Protein AF-A0A314ZLB8-F1 (afdb_monomer)

Organism: NCBI:txid2094558

InterPro domains:
  IPR003441 NAC domain [PF02365] (10-55)
  IPR003441 NAC domain [PS51005] (9-65)
  IPR036093 NAC domain superfamily [G3DSA:2.170.150.80] (18-62)
  IPR036093 NAC domain superfamily [SSF101941] (8-55)

pLDDT: mean 75.23, std 16.82, range [35.53, 95.69]

Structure (mmCIF, N/CA/C/O backbone):
data_AF-A0A314ZLB8-F1
#
_entry.id   AF-A0A314ZLB8-F1
#
loop_
_atom_site.group_PDB
_atom_site.id
_atom_site.type_symbol
_atom_site.label_atom_id
_atom_site.label_alt_id
_atom_site.label_comp_id
_atom_site.label_asym_id
_atom_site.label_entity_id
_atom_site.label_seq_id
_atom_site.pdbx_PDB_ins_code
_atom_site.Cartn_x
_atom_site.Cartn_y
_atom_site.Cartn_z
_atom_site.occupancy
_atom_site.B_iso_or_equiv
_atom_site.auth_seq_id
_atom_site.auth_comp_id
_atom_site.auth_asym_id
_atom_site.auth_atom_id
_atom_site.pdbx_PDB_model_num
ATOM 1 N N . MET A 1 1 ? -21.667 -15.714 -23.595 1.00 35.53 1 MET A N 1
ATOM 2 C CA . MET A 1 1 ? -20.330 -16.099 -23.098 1.00 35.53 1 MET A CA 1
ATOM 3 C C . MET A 1 1 ? -19.578 -14.828 -22.730 1.00 35.53 1 MET A C 1
ATOM 5 O O . MET A 1 1 ? -19.392 -13.994 -23.606 1.00 35.53 1 MET A O 1
ATOM 9 N N . ALA A 1 2 ? -19.252 -14.619 -21.452 1.00 35.75 2 ALA A N 1
ATOM 10 C CA . ALA A 1 2 ? -18.553 -13.417 -20.993 1.00 35.75 2 ALA A CA 1
ATOM 11 C C . ALA A 1 2 ? -17.083 -13.479 -21.433 1.00 35.75 2 ALA A C 1
ATOM 13 O O . ALA A 1 2 ? -16.352 -14.365 -21.000 1.00 35.75 2 ALA A O 1
ATOM 14 N N . ASN A 1 3 ? -16.672 -12.576 -22.324 1.00 42.88 3 ASN A N 1
ATOM 15 C CA . ASN A 1 3 ? -15.276 -12.439 -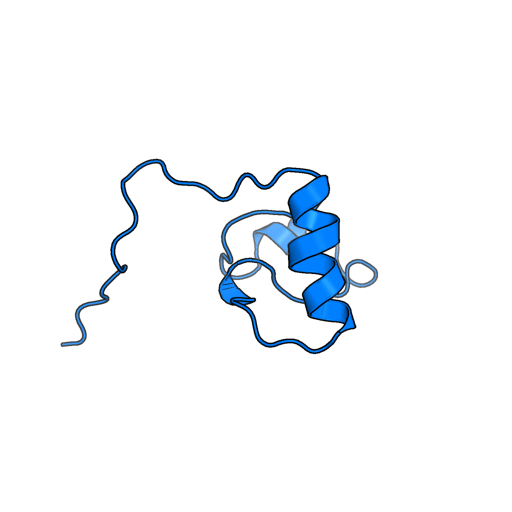22.720 1.00 42.88 3 ASN A CA 1
ATOM 16 C C . ASN A 1 3 ? -14.625 -11.448 -21.748 1.00 42.88 3 ASN A C 1
ATOM 18 O O . ASN A 1 3 ? -14.984 -10.272 -21.729 1.00 42.88 3 ASN A O 1
ATOM 22 N N . SER A 1 4 ? -13.744 -11.943 -20.883 1.00 44.09 4 SER A N 1
ATOM 23 C CA . SER A 1 4 ? -13.047 -11.164 -19.862 1.00 44.09 4 SER A CA 1
ATOM 24 C C . SER A 1 4 ? -12.095 -10.162 -20.519 1.00 44.09 4 SER A C 1
ATOM 26 O O . SER A 1 4 ? -10.980 -10.509 -20.907 1.00 44.09 4 SER A O 1
ATOM 28 N N . SER A 1 5 ? -12.533 -8.916 -20.660 1.00 52.69 5 SER A N 1
ATOM 29 C CA . SER A 1 5 ? -11.708 -7.800 -21.110 1.00 52.69 5 SER A CA 1
ATOM 30 C C . SER A 1 5 ? -10.717 -7.408 -20.012 1.00 52.69 5 SER A C 1
ATOM 32 O O . SER A 1 5 ? -11.019 -6.570 -19.165 1.00 52.69 5 SER A O 1
ATOM 34 N N . THR A 1 6 ? -9.521 -7.998 -20.027 1.00 59.06 6 THR A N 1
ATOM 35 C CA . THR A 1 6 ? -8.339 -7.410 -19.385 1.00 59.06 6 THR A CA 1
ATOM 36 C C . THR A 1 6 ? -8.041 -6.095 -20.104 1.00 59.06 6 THR A C 1
ATOM 38 O O . THR A 1 6 ? -7.422 -6.082 -21.169 1.00 59.06 6 THR A O 1
ATOM 41 N N . GLY A 1 7 ? -8.589 -4.995 -19.594 1.00 61.75 7 GLY A N 1
ATOM 42 C CA . GLY A 1 7 ? -8.451 -3.675 -20.195 1.00 61.75 7 GLY A CA 1
ATOM 43 C C . GLY A 1 7 ? -6.985 -3.261 -20.335 1.00 61.75 7 GLY A C 1
ATOM 44 O O . GLY A 1 7 ? -6.284 -3.122 -19.344 1.00 61.75 7 GLY A O 1
ATOM 45 N N . GLY A 1 8 ? -6.534 -3.064 -21.575 1.00 67.81 8 GLY A N 1
ATOM 46 C CA . GLY A 1 8 ? -5.612 -1.995 -21.985 1.00 67.81 8 GLY A CA 1
ATOM 47 C C . GLY A 1 8 ? -4.194 -1.902 -21.408 1.00 67.81 8 GLY A C 1
ATOM 48 O O . GLY A 1 8 ? -3.525 -0.922 -21.720 1.00 67.81 8 GLY A O 1
ATOM 49 N N . VAL A 1 9 ? -3.703 -2.843 -20.601 1.00 73.12 9 VAL A N 1
ATOM 50 C CA . VAL A 1 9 ? -2.341 -2.755 -20.044 1.00 73.12 9 VAL A CA 1
ATOM 51 C C . VAL A 1 9 ? -1.338 -3.522 -20.925 1.00 73.12 9 VAL A C 1
ATOM 53 O O . VAL A 1 9 ? -1.536 -4.718 -21.157 1.00 73.12 9 VAL A O 1
ATOM 56 N N . PRO A 1 10 ? -0.255 -2.883 -21.415 1.00 81.38 10 PRO A N 1
ATOM 57 C CA . PRO A 1 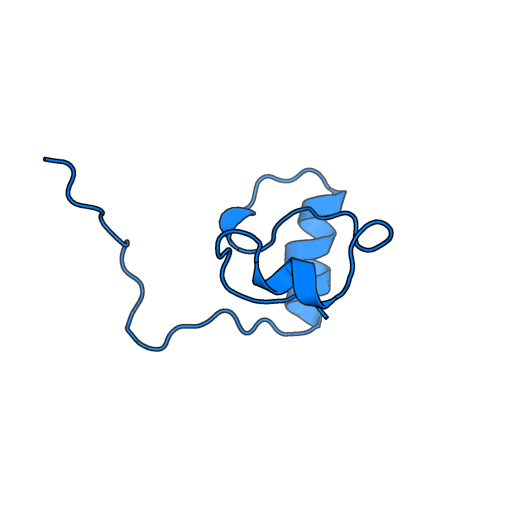10 ? 0.756 -3.559 -22.223 1.00 81.38 10 PRO A CA 1
ATOM 58 C C . PRO A 1 10 ? 1.439 -4.724 -21.483 1.00 81.38 10 PRO A C 1
ATOM 60 O O . PRO A 1 10 ? 1.690 -4.626 -20.275 1.00 81.38 10 PRO A O 1
ATOM 63 N N . PRO A 1 11 ? 1.815 -5.806 -22.192 1.00 80.19 11 PRO A N 1
ATOM 64 C CA . PRO A 1 11 ? 2.602 -6.890 -21.613 1.00 80.19 11 PRO A CA 1
ATOM 65 C C . PRO A 1 11 ? 3.881 -6.364 -20.952 1.00 80.19 11 PRO A C 1
ATOM 67 O O . PRO A 1 11 ? 4.642 -5.617 -21.561 1.00 80.19 11 PRO A O 1
ATOM 70 N N . GLY A 1 12 ? 4.123 -6.767 -19.703 1.00 80.50 12 GLY A N 1
ATOM 71 C CA . GLY A 1 12 ? 5.308 -6.363 -18.938 1.00 80.50 12 GLY A CA 1
ATOM 72 C C . GLY A 1 12 ? 5.085 -5.205 -17.968 1.00 80.50 12 GLY A C 1
ATOM 73 O O . GLY A 1 12 ? 5.915 -5.017 -17.081 1.00 80.50 12 GLY A O 1
ATOM 74 N N . PHE A 1 13 ? 3.958 -4.492 -18.049 1.00 80.50 13 PHE A N 1
ATOM 75 C CA . PHE A 1 13 ? 3.592 -3.542 -17.005 1.00 80.50 13 PHE A CA 1
ATOM 76 C C . PHE A 1 13 ? 3.297 -4.292 -15.704 1.00 80.50 13 PHE A C 1
ATOM 78 O O . PHE A 1 13 ? 2.518 -5.250 -15.666 1.00 80.50 13 PHE A O 1
ATOM 85 N N . ARG A 1 14 ? 3.954 -3.865 -14.632 1.00 83.19 14 ARG A N 1
ATOM 86 C CA . ARG A 1 14 ? 3.818 -4.437 -13.298 1.00 83.19 14 ARG A CA 1
ATOM 87 C C . ARG A 1 14 ? 3.679 -3.302 -12.308 1.00 83.19 14 ARG A C 1
ATOM 89 O O . ARG A 1 14 ? 4.163 -2.199 -12.540 1.00 83.19 14 ARG A O 1
ATOM 96 N N . PHE A 1 15 ? 3.036 -3.594 -11.193 1.00 84.12 15 PHE A N 1
ATOM 97 C CA . PHE A 1 15 ? 3.050 -2.682 -10.068 1.00 84.12 15 PHE A CA 1
ATOM 98 C C . PHE A 1 15 ? 4.463 -2.646 -9.490 1.00 84.12 15 PHE A C 1
ATOM 100 O O . PHE A 1 15 ? 4.989 -3.665 -9.036 1.00 84.12 15 PHE A O 1
ATOM 107 N N . HIS A 1 16 ? 5.079 -1.478 -9.556 1.00 88.69 16 HIS A N 1
ATOM 108 C CA . HIS A 1 16 ? 6.387 -1.221 -8.977 1.00 88.69 16 HIS A CA 1
ATOM 109 C C . HIS A 1 16 ? 6.427 0.233 -8.484 1.00 88.69 16 HIS A C 1
ATOM 111 O O . HIS A 1 16 ? 7.119 1.057 -9.081 1.00 88.69 16 HIS A O 1
ATOM 117 N N . PRO A 1 17 ? 5.592 0.582 -7.485 1.00 88.56 17 PRO A N 1
ATOM 118 C CA . PRO A 1 17 ? 5.543 1.939 -6.961 1.00 88.56 17 PRO A CA 1
ATOM 119 C C . PRO A 1 17 ? 6.848 2.279 -6.237 1.00 88.56 17 PRO A C 1
ATOM 121 O O . PRO A 1 17 ? 7.512 1.412 -5.670 1.00 88.56 17 PRO A O 1
ATOM 124 N N . THR A 1 18 ? 7.175 3.560 -6.215 1.00 93.75 18 THR A N 1
ATOM 125 C CA . THR A 1 18 ? 8.218 4.124 -5.355 1.00 93.75 18 THR A CA 1
ATOM 126 C C . THR A 1 18 ? 7.727 4.268 -3.909 1.00 93.75 18 THR A C 1
ATOM 128 O O . THR A 1 18 ? 6.519 4.294 -3.650 1.00 93.75 18 THR A O 1
ATOM 131 N N . ASP A 1 19 ? 8.651 4.430 -2.955 1.00 93.44 19 ASP A N 1
ATOM 132 C CA . ASP A 1 19 ? 8.313 4.688 -1.544 1.00 93.44 19 ASP A CA 1
ATOM 133 C C . ASP A 1 19 ? 7.420 5.929 -1.385 1.00 93.44 19 ASP A C 1
ATOM 135 O O . ASP A 1 19 ? 6.465 5.943 -0.602 1.00 93.44 19 ASP A O 1
ATOM 139 N N . GLU A 1 20 ? 7.690 6.972 -2.174 1.00 95.69 20 GLU A N 1
ATOM 140 C CA . GLU A 1 20 ? 6.894 8.195 -2.171 1.00 95.69 20 GLU A CA 1
ATOM 141 C C . GLU A 1 20 ? 5.461 7.945 -2.644 1.00 95.69 20 GLU A C 1
ATOM 143 O O . GLU A 1 20 ? 4.524 8.477 -2.046 1.00 95.69 20 GLU A O 1
ATOM 148 N N . GLU A 1 21 ? 5.261 7.123 -3.674 1.00 90.94 21 GLU A N 1
ATOM 149 C CA . GLU A 1 21 ? 3.927 6.760 -4.155 1.00 90.94 21 GLU A CA 1
ATOM 150 C C . GLU A 1 21 ? 3.190 5.879 -3.141 1.00 90.94 21 GLU A C 1
ATOM 152 O O . GLU A 1 21 ? 2.011 6.115 -2.865 1.00 90.94 21 GLU A O 1
ATOM 157 N N . LEU A 1 22 ? 3.869 4.908 -2.523 1.00 90.44 22 LEU A N 1
ATOM 158 C CA . LEU A 1 22 ? 3.283 4.077 -1.467 1.00 90.44 22 LEU A CA 1
ATOM 159 C C . LEU A 1 22 ? 2.730 4.930 -0.319 1.00 90.44 22 LEU A C 1
ATOM 161 O O . LEU A 1 22 ? 1.584 4.743 0.096 1.00 90.44 22 LEU A O 1
ATOM 165 N N . LEU A 1 23 ? 3.506 5.905 0.154 1.00 91.00 23 LEU A N 1
ATOM 166 C CA . LEU A 1 23 ? 3.116 6.773 1.264 1.00 91.00 23 LEU A CA 1
ATOM 167 C C . LEU A 1 23 ? 2.072 7.818 0.849 1.00 91.00 23 LEU A C 1
ATOM 169 O O . LEU A 1 23 ? 0.990 7.904 1.439 1.00 91.00 23 LEU A O 1
ATOM 173 N N . HIS A 1 24 ? 2.382 8.632 -0.161 1.00 91.12 24 HIS A N 1
ATOM 174 C CA . HIS A 1 24 ? 1.604 9.829 -0.484 1.00 91.12 24 HIS A CA 1
ATOM 175 C C . HIS A 1 24 ? 0.387 9.548 -1.356 1.00 91.12 24 HIS A C 1
ATOM 177 O O . HIS A 1 24 ? -0.576 10.318 -1.306 1.00 91.12 24 HIS A O 1
ATOM 183 N N . TYR A 1 25 ? 0.416 8.473 -2.145 1.00 89.56 25 TYR A N 1
ATOM 184 C CA . TYR A 1 25 ? -0.706 8.092 -2.989 1.00 89.56 25 TYR A CA 1
ATOM 185 C C . TYR A 1 25 ? -1.540 7.000 -2.326 1.00 89.56 25 TYR A C 1
ATOM 187 O O . TYR A 1 25 ? -2.710 7.233 -2.047 1.00 89.56 25 TYR A O 1
ATOM 195 N N . TYR A 1 26 ? -0.972 5.831 -2.034 1.00 88.88 26 TYR A N 1
ATOM 196 C CA . TYR A 1 26 ? -1.775 4.688 -1.586 1.00 88.88 26 TYR A CA 1
ATOM 197 C C . TYR A 1 26 ? -2.184 4.800 -0.116 1.00 88.88 26 TYR A C 1
ATOM 199 O O . TYR A 1 26 ? -3.376 4.815 0.201 1.00 88.88 26 TYR A O 1
ATOM 207 N N . LEU A 1 27 ? -1.213 4.940 0.789 1.00 89.75 27 LEU A N 1
ATOM 208 C CA . LEU A 1 27 ? -1.483 4.982 2.223 1.00 89.75 27 LEU A CA 1
ATOM 209 C C . LEU A 1 27 ? -2.289 6.228 2.604 1.00 89.75 27 LEU 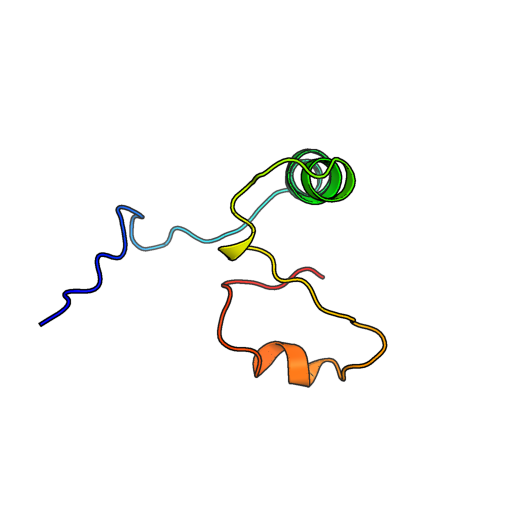A C 1
ATOM 211 O O . LEU A 1 27 ? -3.316 6.118 3.274 1.00 89.75 27 LEU A O 1
ATOM 215 N N . LYS A 1 28 ? -1.878 7.410 2.127 1.00 90.06 28 LYS A N 1
ATOM 216 C CA . LYS A 1 28 ? -2.581 8.671 2.406 1.00 90.06 28 LYS A CA 1
ATOM 217 C C . LYS A 1 28 ? -4.034 8.654 1.925 1.00 90.06 28 LYS A C 1
ATOM 219 O O . LYS A 1 28 ? -4.915 9.115 2.654 1.00 90.06 28 LYS A O 1
ATOM 224 N N . LYS A 1 29 ? -4.313 8.123 0.728 1.00 89.62 29 LYS A N 1
ATOM 225 C CA . LYS A 1 29 ? -5.693 8.007 0.227 1.00 89.62 29 LYS A CA 1
ATOM 226 C C . LYS A 1 29 ? -6.513 7.022 1.049 1.00 89.62 29 LYS A C 1
ATOM 228 O O . LYS A 1 29 ? -7.661 7.335 1.362 1.00 89.62 29 LYS A O 1
ATOM 233 N N . LYS A 1 30 ? -5.912 5.895 1.451 1.00 87.12 30 LYS A N 1
ATOM 234 C CA . LYS A 1 30 ? -6.546 4.893 2.316 1.00 87.12 30 LYS A CA 1
ATOM 235 C C . LYS A 1 30 ? -7.001 5.493 3.643 1.00 87.12 30 LYS A C 1
ATOM 237 O O . LYS A 1 30 ? -8.177 5.397 3.978 1.00 87.12 30 LYS A O 1
ATOM 242 N N . VAL A 1 31 ? -6.108 6.174 4.363 1.00 90.38 31 VAL A N 1
ATOM 243 C CA . VAL A 1 31 ? -6.447 6.777 5.669 1.00 90.38 31 VAL A CA 1
ATOM 244 C C . VAL A 1 31 ? -7.398 7.971 5.552 1.00 90.38 31 VAL A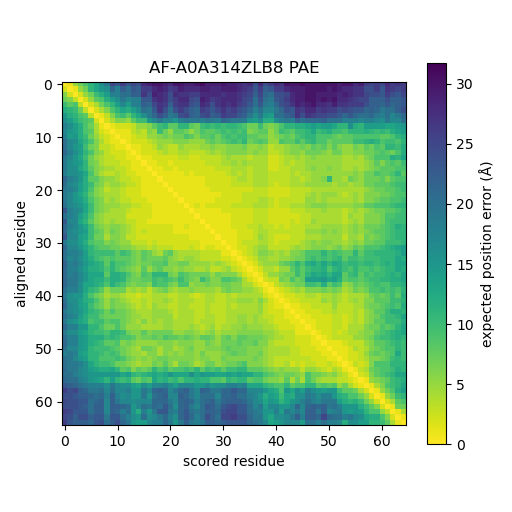 C 1
ATOM 246 O O . VAL A 1 31 ? -8.100 8.294 6.504 1.00 90.38 31 VAL A O 1
ATOM 249 N N . SER A 1 32 ? -7.452 8.612 4.381 1.00 91.50 32 SER A N 1
ATOM 250 C CA . SER A 1 32 ? -8.372 9.720 4.097 1.00 91.50 32 SER A CA 1
ATOM 251 C C . SER A 1 32 ? -9.744 9.255 3.586 1.00 91.50 32 SER A C 1
ATOM 253 O O . SER A 1 32 ? -10.542 10.097 3.178 1.00 91.50 32 SER A O 1
ATOM 255 N N . PHE A 1 33 ? -10.011 7.941 3.547 1.00 83.62 33 PHE A N 1
ATOM 256 C CA . PHE A 1 33 ? -11.231 7.338 2.985 1.00 83.62 33 PHE A CA 1
ATOM 257 C C . PHE A 1 33 ? -11.555 7.808 1.555 1.00 83.62 33 PHE A C 1
ATOM 259 O O . PHE A 1 33 ? -12.714 7.842 1.133 1.00 83.62 33 PHE A O 1
ATOM 266 N N . GLN A 1 34 ?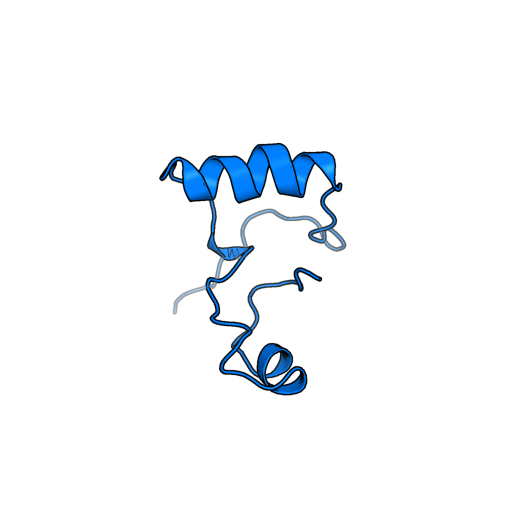 -10.531 8.183 0.787 1.00 84.25 34 GLN A N 1
ATOM 267 C CA . GLN A 1 34 ? -10.708 8.551 -0.611 1.00 84.25 34 GLN A CA 1
ATOM 268 C C . GLN A 1 34 ? -10.895 7.283 -1.443 1.00 84.25 34 GLN A C 1
ATOM 270 O O . GLN A 1 34 ? -10.215 6.285 -1.223 1.00 84.25 34 GLN A O 1
ATOM 275 N N . LYS A 1 35 ? -11.803 7.313 -2.423 1.00 77.75 35 LYS A N 1
ATOM 276 C CA . LYS A 1 35 ? -11.955 6.199 -3.368 1.00 77.75 35 LYS A CA 1
ATOM 277 C C . LYS A 1 35 ? -10.750 6.163 -4.314 1.00 77.75 35 LYS A C 1
ATOM 279 O O . LYS A 1 35 ? -10.450 7.157 -4.973 1.00 77.75 35 LYS A O 1
ATOM 284 N N . PHE A 1 36 ? -10.076 5.022 -4.381 1.00 80.19 36 PHE A N 1
ATOM 285 C CA . PHE A 1 36 ? -9.039 4.696 -5.363 1.00 80.19 36 PHE A CA 1
ATOM 286 C C . PHE A 1 36 ? -9.097 3.195 -5.664 1.00 80.19 36 PHE A C 1
ATOM 288 O O . PHE A 1 36 ? -9.756 2.457 -4.928 1.00 80.19 36 PHE A O 1
ATOM 295 N N . ASP A 1 37 ? -8.428 2.753 -6.731 1.00 71.81 37 ASP A N 1
ATOM 296 C CA . ASP A 1 37 ? -8.360 1.335 -7.096 1.00 71.81 37 ASP A CA 1
ATOM 297 C C . ASP A 1 37 ? -7.583 0.532 -6.044 1.00 71.81 37 ASP A C 1
ATOM 299 O O . ASP A 1 37 ? -6.365 0.362 -6.107 1.00 71.81 37 ASP A O 1
ATOM 303 N N . MET A 1 38 ? -8.317 0.035 -5.048 1.00 65.94 38 MET A N 1
ATOM 304 C CA . MET A 1 38 ? -7.820 -0.897 -4.034 1.00 65.94 38 MET A CA 1
ATOM 305 C C . MET A 1 38 ? -7.699 -2.329 -4.567 1.00 65.94 38 MET A C 1
ATOM 307 O O . MET A 1 38 ? -7.171 -3.190 -3.873 1.00 65.94 38 MET A O 1
ATOM 311 N N . GLU A 1 39 ? -8.117 -2.604 -5.806 1.00 67.56 39 GLU A N 1
ATOM 312 C CA . GLU A 1 39 ? -7.938 -3.928 -6.422 1.00 67.56 39 GLU A CA 1
ATOM 313 C C . GLU A 1 39 ? -6.456 -4.335 -6.515 1.00 67.56 39 GLU A C 1
ATOM 315 O O . GLU A 1 39 ? -6.135 -5.524 -6.544 1.00 67.56 39 GLU A O 1
ATOM 320 N N . VAL A 1 40 ? -5.546 -3.354 -6.494 1.00 75.31 40 VAL A N 1
ATOM 321 C CA . VAL A 1 40 ? -4.095 -3.577 -6.493 1.00 75.31 40 VAL A CA 1
ATOM 322 C C . VAL A 1 40 ? -3.544 -3.869 -5.089 1.00 75.31 40 VAL A C 1
ATOM 324 O O . VAL A 1 40 ? -2.633 -4.680 -4.964 1.00 75.31 40 VAL A O 1
ATOM 327 N N . ILE A 1 41 ? -4.097 -3.270 -4.023 1.00 81.44 41 ILE A N 1
ATOM 328 C CA . ILE A 1 41 ? -3.625 -3.445 -2.634 1.00 81.44 41 ILE A CA 1
ATOM 329 C C . ILE A 1 41 ? -4.773 -3.925 -1.743 1.00 81.44 41 ILE A 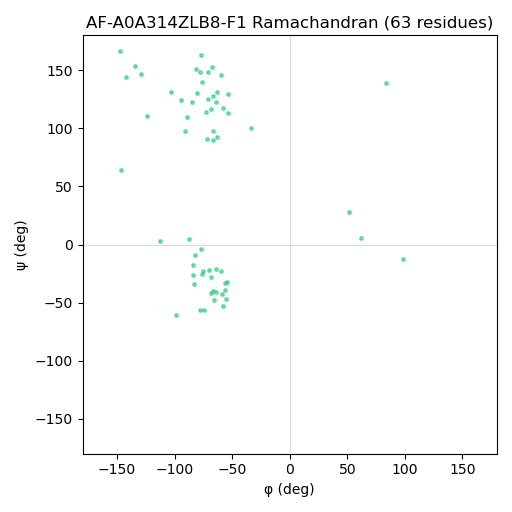C 1
ATOM 331 O O . ILE A 1 41 ? -5.682 -3.165 -1.410 1.00 81.44 41 ILE A O 1
ATOM 335 N N . ARG A 1 42 ? -4.689 -5.177 -1.286 1.00 78.00 42 ARG A N 1
ATOM 336 C CA . ARG A 1 42 ? -5.716 -5.797 -0.436 1.00 78.00 42 ARG A CA 1
ATOM 337 C C . ARG A 1 42 ? -5.593 -5.416 1.033 1.00 78.00 42 ARG A C 1
ATOM 339 O O . ARG A 1 42 ? -4.500 -5.207 1.551 1.00 78.00 42 ARG A O 1
ATOM 346 N N . GLU A 1 43 ? -6.731 -5.410 1.720 1.00 80.75 43 GLU A N 1
ATOM 347 C CA . GLU A 1 43 ? -6.779 -5.302 3.175 1.00 80.75 43 GLU A CA 1
ATOM 348 C C . GLU A 1 43 ? -6.610 -6.674 3.819 1.00 80.75 43 GLU A C 1
ATOM 350 O O . GLU A 1 43 ? -7.374 -7.599 3.549 1.00 80.75 43 GLU A O 1
ATOM 355 N N . VAL A 1 44 ? -5.595 -6.79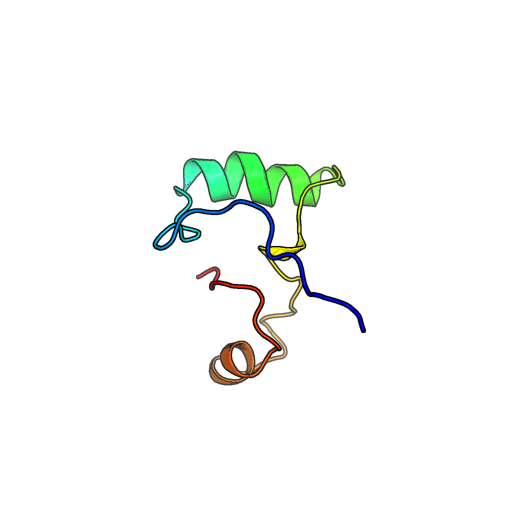5 4.667 1.00 83.19 44 VAL A N 1
ATOM 356 C CA . VAL A 1 44 ? -5.262 -8.020 5.388 1.00 83.19 44 VAL A CA 1
ATOM 357 C C . VAL A 1 44 ? -4.802 -7.677 6.800 1.00 83.19 44 VAL A C 1
ATOM 359 O O . VAL A 1 44 ? -4.141 -6.661 7.010 1.00 83.19 44 VAL A O 1
ATOM 362 N N . ASP A 1 45 ? -5.142 -8.527 7.768 1.00 85.31 45 ASP A N 1
ATOM 363 C CA . ASP A 1 45 ? -4.600 -8.440 9.125 1.00 85.31 45 ASP A CA 1
ATOM 364 C C . ASP A 1 45 ? -3.334 -9.296 9.210 1.00 85.31 45 ASP A C 1
ATOM 366 O O . ASP A 1 45 ? -3.398 -10.515 9.376 1.00 85.31 45 ASP A O 1
ATOM 370 N N . LEU A 1 46 ? -2.178 -8.647 9.067 1.00 86.25 46 LEU A N 1
ATOM 371 C CA . LEU A 1 46 ? -0.875 -9.315 9.070 1.00 86.25 46 LEU A CA 1
ATOM 372 C C . LEU A 1 46 ? -0.553 -9.993 10.409 1.00 86.25 46 LEU A C 1
ATOM 374 O O . LEU A 1 46 ? 0.256 -10.909 10.437 1.00 86.25 46 LEU A O 1
ATOM 378 N N . ASN A 1 47 ? -1.188 -9.587 11.514 1.00 87.75 47 ASN A N 1
ATOM 379 C CA . ASN A 1 47 ? -0.895 -10.146 12.838 1.00 87.75 47 ASN A CA 1
ATOM 380 C C . ASN A 1 47 ? -1.612 -11.473 13.113 1.00 87.75 47 ASN A C 1
ATOM 382 O O . ASN A 1 47 ? -1.373 -12.096 14.145 1.00 87.75 47 ASN A O 1
ATOM 386 N N . LYS A 1 48 ? -2.536 -11.879 12.237 1.00 88.00 48 LYS A N 1
ATOM 387 C CA . LYS A 1 48 ? -3.335 -13.104 12.390 1.00 88.00 48 LYS A CA 1
ATOM 388 C C . LYS A 1 48 ? -3.014 -14.167 11.351 1.00 88.00 48 LYS A C 1
ATOM 390 O O . LYS A 1 48 ? -3.705 -15.180 11.311 1.00 88.00 48 LYS A O 1
ATOM 395 N N . MET A 1 49 ? -2.035 -13.909 10.493 1.00 86.44 49 MET A N 1
ATOM 396 C CA . MET A 1 49 ? -1.694 -14.786 9.385 1.00 86.44 49 MET A CA 1
ATOM 397 C C . MET A 1 49 ? -0.211 -15.088 9.382 1.00 86.44 49 MET A C 1
ATOM 399 O O . MET A 1 49 ? 0.622 -14.244 9.709 1.00 86.44 49 MET A O 1
ATOM 403 N N . GLU A 1 50 ? 0.103 -16.292 8.942 1.00 86.31 50 GLU A N 1
ATOM 404 C CA . GLU A 1 50 ? 1.469 -16.692 8.693 1.00 86.31 50 GLU A CA 1
ATOM 405 C C . GLU A 1 50 ? 1.957 -16.119 7.352 1.00 86.31 50 GLU A C 1
ATOM 407 O O . GLU A 1 50 ? 1.181 -15.998 6.395 1.00 86.31 50 GLU A O 1
ATOM 412 N N . PRO A 1 51 ? 3.258 -15.806 7.210 1.00 84.31 51 PRO A N 1
ATOM 413 C CA . PRO A 1 51 ? 3.791 -15.172 6.001 1.00 84.31 51 PRO A CA 1
ATOM 414 C C . PRO A 1 51 ? 3.486 -15.921 4.693 1.00 84.31 51 PRO A C 1
ATOM 416 O O . PRO A 1 51 ? 3.321 -15.304 3.639 1.00 84.31 51 PRO A O 1
ATOM 419 N N . TRP A 1 52 ? 3.403 -17.255 4.733 1.00 84.38 52 TRP A N 1
ATOM 420 C CA . TRP A 1 52 ? 3.097 -18.079 3.557 1.00 84.38 52 TRP A CA 1
ATOM 421 C C . TRP A 1 52 ? 1.620 -18.042 3.154 1.00 84.38 52 TRP A C 1
ATOM 423 O O . TRP A 1 52 ? 1.303 -18.275 1.987 1.00 84.38 52 TRP A O 1
ATOM 433 N N . GLU A 1 53 ? 0.711 -17.704 4.068 1.00 83.25 53 GLU A N 1
ATOM 434 C CA . GLU A 1 53 ? -0.722 -17.614 3.776 1.00 83.25 53 GLU A CA 1
ATOM 435 C C . GLU A 1 53 ? -1.033 -16.441 2.840 1.00 83.25 53 GLU A C 1
ATOM 437 O O . GLU A 1 53 ? -1.934 -16.540 2.007 1.00 83.25 53 GLU A O 1
ATOM 442 N N . LEU A 1 54 ? -0.212 -15.382 2.868 1.00 80.31 54 LEU A N 1
ATOM 443 C CA . LEU A 1 54 ? -0.311 -14.236 1.956 1.00 80.31 54 LEU A CA 1
ATOM 444 C C . LEU A 1 54 ? -0.242 -14.646 0.477 1.00 80.31 54 LEU A C 1
ATOM 446 O O . LEU A 1 54 ? -0.896 -14.032 -0.369 1.00 80.31 54 LEU A O 1
ATOM 450 N N . GLN A 1 55 ? 0.527 -15.692 0.158 1.00 75.00 55 GLN A N 1
ATOM 451 C CA . GLN A 1 55 ? 0.709 -16.176 -1.215 1.00 75.00 55 GLN A CA 1
ATOM 452 C C . GLN A 1 55 ? -0.499 -16.971 -1.728 1.00 75.00 55 GLN A C 1
ATOM 454 O O . GLN A 1 55 ? -0.720 -17.043 -2.937 1.00 75.00 55 GLN A O 1
ATOM 459 N N . VAL A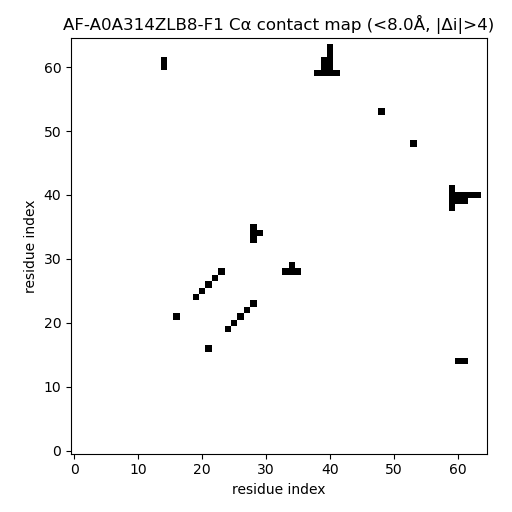 1 56 ? -1.272 -17.565 -0.815 1.00 73.75 56 VAL A N 1
ATOM 460 C CA . VAL A 1 56 ? -2.440 -18.403 -1.124 1.00 73.75 56 VAL A CA 1
ATOM 461 C C . VAL A 1 56 ? -3.692 -17.547 -1.351 1.00 73.75 56 VAL A C 1
ATOM 463 O O . VAL A 1 56 ? -4.652 -17.994 -1.979 1.00 73.75 56 VAL A O 1
ATOM 466 N N . LEU A 1 57 ? -3.679 -16.284 -0.908 1.00 69.81 57 LEU A N 1
ATOM 467 C CA . LEU A 1 57 ? -4.782 -15.357 -1.126 1.00 69.81 57 LEU A CA 1
ATOM 468 C C . LEU A 1 57 ? -4.980 -15.088 -2.634 1.00 69.81 57 LEU A C 1
ATOM 470 O O . LEU A 1 57 ? -4.021 -14.705 -3.313 1.00 69.81 57 LEU A O 1
ATOM 474 N N . PRO A 1 58 ? -6.216 -15.176 -3.173 1.00 61.50 58 PRO A N 1
ATOM 475 C CA . PRO A 1 58 ? -6.495 -15.099 -4.613 1.00 61.50 58 PRO A CA 1
ATOM 476 C C . PRO A 1 58 ? -5.888 -13.836 -5.225 1.00 61.50 58 PRO A C 1
ATOM 478 O O . PRO A 1 58 ? -6.284 -12.750 -4.830 1.00 61.50 58 PRO A O 1
ATOM 481 N N . ARG A 1 59 ? -4.884 -13.970 -6.103 1.00 54.25 59 ARG A N 1
ATOM 482 C CA . ARG A 1 59 ? -4.014 -12.882 -6.602 1.00 54.25 59 ARG A CA 1
ATOM 483 C C . ARG A 1 59 ? -4.724 -11.520 -6.730 1.00 54.25 59 ARG A C 1
ATOM 485 O O . ARG A 1 59 ? -5.348 -11.248 -7.748 1.00 54.25 59 ARG A O 1
ATOM 492 N N . ALA A 1 60 ? -4.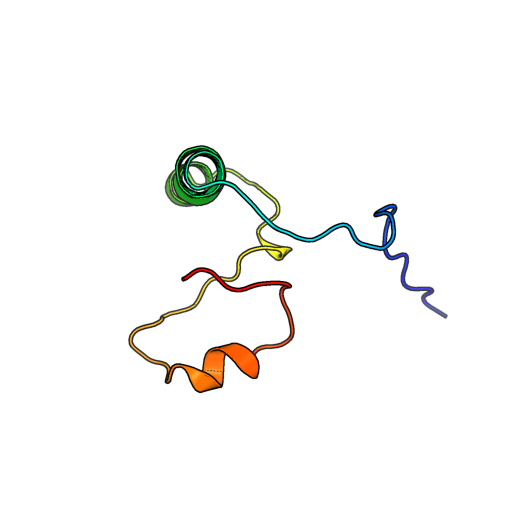520 -10.633 -5.756 1.00 52.88 60 ALA A N 1
ATOM 493 C CA . ALA A 1 60 ? -4.241 -9.250 -6.114 1.00 52.88 60 ALA A CA 1
ATOM 494 C C . ALA A 1 60 ? -2.766 -9.240 -6.460 1.00 52.88 60 ALA A C 1
ATOM 496 O O . ALA A 1 60 ? -1.946 -9.856 -5.768 1.00 52.88 60 ALA A O 1
ATOM 497 N N . SER A 1 61 ? -2.452 -8.669 -7.604 1.00 52.38 61 SER A N 1
ATOM 498 C CA . SER A 1 61 ? -1.082 -8.658 -8.047 1.00 52.38 61 SER A CA 1
ATOM 499 C C . SER A 1 61 ? -0.278 -7.823 -7.039 1.00 52.38 61 SER A C 1
ATOM 501 O O . SER A 1 61 ? -0.579 -6.657 -6.833 1.00 52.38 61 SER A O 1
ATOM 503 N N . TYR A 1 62 ? 0.743 -8.461 -6.464 1.00 48.41 62 TYR A N 1
ATOM 504 C CA . TYR A 1 62 ? 1.899 -7.901 -5.752 1.00 48.41 62 TYR A CA 1
ATOM 505 C C . TYR A 1 62 ? 1.757 -7.528 -4.262 1.00 48.41 62 TYR A C 1
ATOM 507 O O . TYR A 1 62 ? 0.752 -7.017 -3.779 1.00 48.41 62 TYR A O 1
ATOM 515 N N . ALA A 1 63 ? 2.839 -7.869 -3.558 1.00 39.69 63 ALA A N 1
ATOM 516 C CA . ALA A 1 63 ? 3.091 -7.731 -2.135 1.00 39.69 63 ALA A CA 1
ATOM 517 C C . ALA A 1 63 ? 3.300 -6.271 -1.717 1.00 39.69 63 ALA A C 1
ATOM 519 O O . ALA A 1 63 ? 3.877 -5.482 -2.464 1.00 39.69 63 ALA A O 1
ATOM 520 N N . VAL A 1 64 ? 2.906 -5.958 -0.487 1.00 39.00 64 VAL A N 1
ATOM 521 C CA . VAL A 1 64 ? 3.516 -4.874 0.283 1.00 39.00 64 VAL A CA 1
ATOM 522 C C . VAL A 1 64 ? 4.425 -5.565 1.297 1.00 39.00 64 VAL A C 1
ATOM 524 O O . VAL A 1 64 ? 4.011 -6.570 1.880 1.00 39.00 64 VAL A O 1
ATOM 527 N N . CYS A 1 65 ? 5.669 -5.097 1.397 1.00 38.28 65 CYS A N 1
ATOM 528 C CA . CYS A 1 65 ? 6.625 -5.517 2.418 1.00 38.28 65 CYS A CA 1
ATOM 529 C C . CYS A 1 65 ? 6.041 -5.419 3.833 1.00 38.28 65 CYS A C 1
ATOM 531 O O . CYS A 1 65 ? 5.182 -4.535 4.058 1.00 38.28 65 CYS A O 1
#

Solvent-accessible surface area (backbone atoms only — not comparable to full-atom values): 4602 Å² total; per-residue (Å²): 134,90,78,84,76,80,75,90,70,64,92,84,75,70,95,75,76,51,74,64,46,47,48,67,51,52,49,47,31,56,78,64,71,49,92,68,85,48,74,50,57,80,92,76,68,70,91,80,52,58,83,70,55,66,74,70,48,81,81,48,68,71,85,79,135

Nearest PDB structures (foldseek):
  1ut4-assembly1_A  TM=7.758E-01  e=5.486E-03  Arabidopsis thaliana
  1ut7-assembly1_A  TM=7.905E-01  e=2.429E-02  Arabidopsis thaliana

Secondary structure (DSSP, 8-state):
-------SPPTT------HHHIIIIIIHHHHTT----TTSS----GGGS-TTHHHHS---S----

Mean predicted aligned error: 9.45 Å

Radius of gyration: 14.24 Å; Cα contacts (8 Å, |Δi|>4): 23; chains: 1; bounding box: 29×28×36 Å

Sequence (65 aa):
MANSSTGGVPPGFRFHPTDEELLHYYLKKKVSFQKFDMEVIREVDLNKMEPWELQVLPRASYAVC

Foldseek 3Di:
DDDDPPPDDDPPDADDDDPCCVVVPVVVCVVVVHDDPCLLPDDDDPVVDDPVVVVVPDDSGDDDD